Protein AF-A0A2G9P0Z7-F1 (afdb_monomer)

Foldseek 3Di:
DDDDDDPPPDDWDKDFPADPPPQWTWIATPNDTWIWHFPDQDPVGTDIDTRDDD

Secondary structure (DSSP, 8-state):
---PPP-------EEEEEEEETTEEEEEETTEEEEEEEEEEETTEEEEEES---

pLDDT: mean 83.96, std 13.71, range [47.56, 96.81]

Structure (mmCIF, N/CA/C/O backbone):
data_AF-A0A2G9P0Z7-F1
#
_entry.id   AF-A0A2G9P0Z7-F1
#
loop_
_atom_site.group_PDB
_atom_site.id
_atom_site.type_symbol
_atom_site.label_atom_id
_atom_site.label_alt_id
_atom_site.label_comp_id
_atom_site.label_asym_id
_atom_site.label_entity_id
_atom_site.label_seq_id
_atom_site.pdbx_PDB_ins_code
_atom_site.Cartn_x
_atom_site.Cartn_y
_atom_site.Cartn_z
_atom_site.occupancy
_atom_site.B_iso_or_equiv
_atom_site.auth_seq_id
_atom_site.auth_comp_id
_atom_site.auth_asym_id
_atom_site.auth_atom_id
_atom_site.pdbx_PDB_model_num
ATOM 1 N N . MET A 1 1 ? -9.762 -23.020 16.460 1.0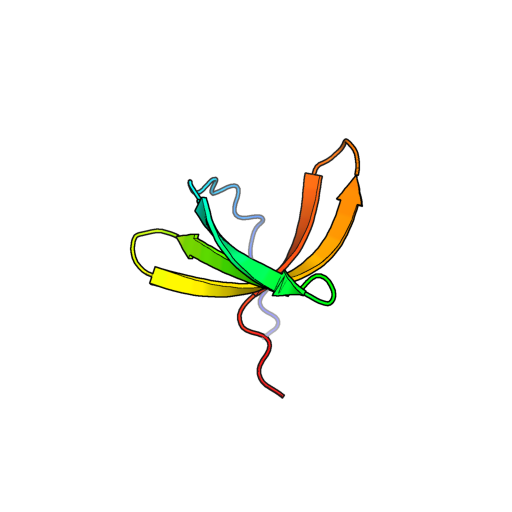0 55.28 1 MET A N 1
ATOM 2 C CA . MET A 1 1 ? -10.811 -22.020 16.174 1.00 55.28 1 MET A CA 1
ATOM 3 C C . MET A 1 1 ? -10.281 -21.203 15.021 1.00 55.28 1 MET A C 1
ATOM 5 O O . MET A 1 1 ? -9.341 -20.446 15.229 1.00 55.28 1 MET A O 1
ATOM 9 N N . ASP A 1 2 ? -10.800 -21.430 13.820 1.00 47.56 2 ASP A N 1
ATOM 10 C CA . ASP A 1 2 ? -10.341 -20.727 12.623 1.00 47.56 2 ASP A CA 1
ATOM 11 C C . ASP A 1 2 ? -11.130 -19.426 12.492 1.00 47.56 2 ASP A C 1
ATOM 13 O O . ASP A 1 2 ? -12.354 -19.435 12.351 1.00 47.56 2 ASP A O 1
ATOM 17 N N . TYR A 1 3 ? -10.439 -18.295 12.599 1.00 50.62 3 TYR A N 1
ATOM 18 C CA . TYR A 1 3 ? -11.049 -16.979 12.461 1.00 50.62 3 TYR A CA 1
ATOM 19 C C . TYR A 1 3 ? -10.938 -16.531 11.008 1.00 50.62 3 TYR A C 1
ATOM 21 O O . TYR A 1 3 ? -9.845 -16.273 10.510 1.00 50.62 3 TYR A O 1
ATOM 29 N N . LYS A 1 4 ? -12.078 -16.410 10.327 1.00 62.47 4 LYS A N 1
ATOM 30 C CA . LYS A 1 4 ? -12.154 -15.723 9.039 1.00 62.47 4 LYS A CA 1
ATOM 31 C C . LYS A 1 4 ? -12.535 -14.272 9.315 1.00 62.47 4 LYS A C 1
ATOM 33 O O . LYS A 1 4 ? -13.605 -14.013 9.866 1.00 62.47 4 LYS A O 1
ATOM 38 N N . ILE A 1 5 ? -11.655 -13.332 8.977 1.00 65.31 5 ILE A N 1
ATOM 39 C CA . ILE A 1 5 ? -11.997 -11.909 9.018 1.00 65.31 5 ILE A CA 1
ATOM 40 C C . ILE A 1 5 ? -13.114 -11.712 7.986 1.00 65.31 5 ILE A C 1
ATOM 42 O O . ILE A 1 5 ? -12.959 -12.072 6.821 1.00 65.31 5 ILE A O 1
ATOM 46 N N . LYS A 1 6 ? -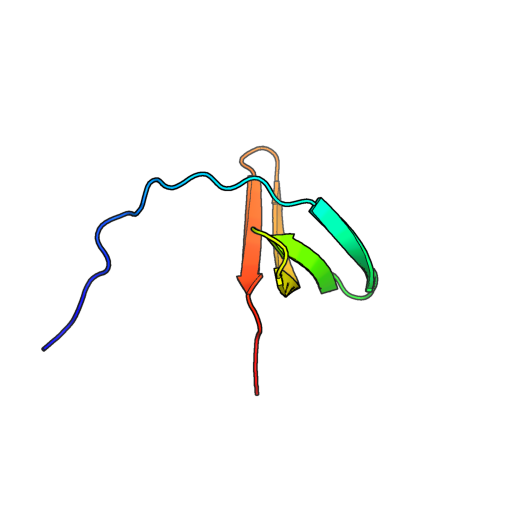14.278 -11.239 8.443 1.00 59.22 6 LYS A N 1
ATOM 47 C CA . LYS A 1 6 ? -15.383 -10.823 7.569 1.00 59.22 6 LYS A CA 1
ATOM 48 C C . LYS A 1 6 ? -14.827 -9.748 6.636 1.00 59.22 6 LYS A C 1
ATOM 50 O O . LYS A 1 6 ? -14.107 -8.904 7.153 1.00 59.22 6 LYS A O 1
ATOM 55 N N . ASP A 1 7 ? -15.117 -9.775 5.335 1.00 58.00 7 ASP A N 1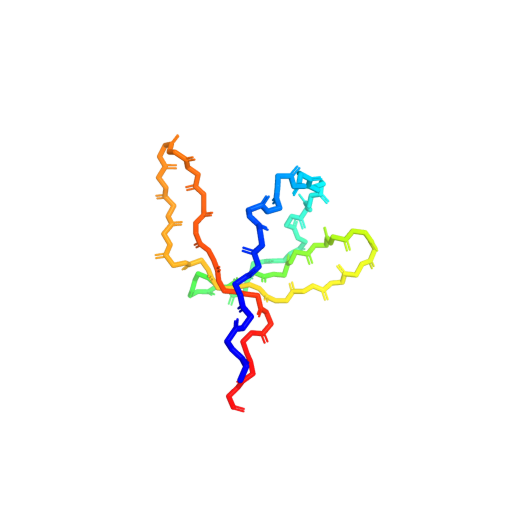
ATOM 56 C CA . ASP A 1 7 ? -14.624 -8.745 4.409 1.00 58.00 7 ASP A CA 1
ATOM 57 C C . ASP A 1 7 ? -14.896 -7.354 5.002 1.00 58.00 7 ASP A C 1
ATOM 59 O O . ASP A 1 7 ? -16.045 -6.943 5.186 1.00 58.00 7 ASP A O 1
ATOM 63 N N . ILE A 1 8 ? -13.827 -6.684 5.437 1.00 64.50 8 ILE A N 1
ATOM 64 C CA . ILE A 1 8 ? -13.898 -5.343 6.003 1.00 64.50 8 ILE A CA 1
ATOM 65 C C . ILE A 1 8 ? -13.809 -4.405 4.805 1.00 64.50 8 ILE A C 1
ATOM 67 O O . ILE A 1 8 ? -12.724 -4.094 4.324 1.00 64.50 8 ILE A O 1
ATOM 71 N N . GLU A 1 9 ? -14.961 -3.936 4.334 1.00 60.31 9 GLU A N 1
ATOM 72 C CA . GLU A 1 9 ? -15.058 -2.791 3.423 1.00 60.31 9 GLU A CA 1
ATOM 73 C C . GLU A 1 9 ? -14.807 -1.493 4.208 1.00 60.31 9 GLU A C 1
ATOM 75 O O . GLU A 1 9 ? -15.681 -0.640 4.353 1.00 60.31 9 GLU A O 1
ATOM 80 N N . LYS A 1 10 ? -13.618 -1.351 4.802 1.00 65.81 10 LYS A N 1
ATOM 81 C CA . LYS A 1 10 ? -13.155 -0.049 5.289 1.00 65.81 10 LYS A CA 1
ATOM 82 C C . LYS A 1 10 ? -12.173 0.518 4.290 1.00 65.81 10 LYS A C 1
ATOM 84 O O . LYS A 1 10 ? -11.039 0.060 4.195 1.00 65.81 10 LYS A O 1
ATOM 89 N N . THR A 1 11 ? -12.614 1.560 3.608 1.00 73.12 11 THR A N 1
ATOM 90 C CA . THR A 1 11 ? -11.719 2.476 2.914 1.00 73.12 11 THR A CA 1
ATOM 91 C C . THR A 1 11 ? -11.025 3.351 3.954 1.00 73.12 11 THR A C 1
ATOM 93 O O . THR A 1 11 ? -11.646 3.791 4.924 1.00 73.12 11 THR A O 1
ATOM 96 N N . PHE A 1 12 ? -9.735 3.587 3.764 1.00 81.19 12 PHE A N 1
ATOM 97 C CA . PHE A 1 12 ? -8.959 4.552 4.530 1.00 81.19 12 PHE A CA 1
ATOM 98 C C . PHE A 1 12 ? -8.177 5.416 3.552 1.00 81.19 12 PHE A C 1
ATOM 100 O O . PHE A 1 12 ? -7.686 4.918 2.537 1.00 81.19 12 PHE A O 1
ATOM 107 N N . ASP A 1 13 ? -8.060 6.699 3.867 1.00 82.56 13 ASP A N 1
ATOM 108 C CA . ASP A 1 13 ? -7.195 7.595 3.117 1.00 82.56 13 ASP A CA 1
ATOM 109 C C . ASP A 1 13 ? -5.744 7.329 3.526 1.00 82.56 13 ASP A C 1
ATOM 111 O O . ASP A 1 13 ? -5.408 7.253 4.714 1.00 82.56 13 ASP A O 1
ATOM 115 N N . GLY A 1 14 ? -4.893 7.131 2.525 1.00 85.31 14 GLY A N 1
ATOM 116 C CA . GLY A 1 14 ? -3.474 6.873 2.703 1.00 85.31 14 GLY A CA 1
ATOM 117 C C . GLY A 1 14 ? -2.655 7.703 1.728 1.00 85.31 14 GLY A C 1
ATOM 118 O O . GLY A 1 14 ? -3.022 7.847 0.564 1.00 85.31 14 GLY A O 1
ATOM 119 N N . GLU A 1 15 ? -1.531 8.230 2.199 1.00 92.19 15 GLU A N 1
ATOM 120 C CA . GLU A 1 15 ? -0.608 9.020 1.383 1.00 92.19 15 GLU A CA 1
ATOM 121 C C . GLU A 1 15 ? 0.728 8.294 1.253 1.00 92.19 15 GLU A C 1
ATOM 123 O O . GLU A 1 15 ? 1.272 7.810 2.246 1.00 92.19 15 GLU A O 1
ATOM 128 N N . ILE A 1 16 ? 1.290 8.239 0.043 1.00 91.81 16 ILE A N 1
ATOM 129 C CA . ILE A 1 16 ? 2.680 7.809 -0.147 1.00 91.81 16 ILE A CA 1
ATOM 130 C C . ILE A 1 16 ? 3.576 8.954 0.320 1.00 91.81 16 ILE A C 1
ATOM 132 O O . ILE A 1 16 ? 3.534 10.043 -0.247 1.00 91.81 16 ILE A O 1
ATOM 136 N N . VAL A 1 17 ? 4.395 8.700 1.339 1.00 96.19 17 VAL A N 1
ATOM 137 C CA 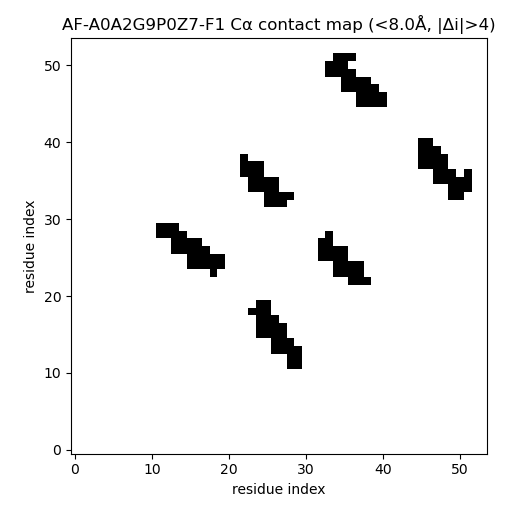. VAL A 1 17 ? 5.307 9.703 1.907 1.00 96.19 17 VAL A CA 1
ATOM 138 C C . VAL A 1 17 ? 6.761 9.474 1.508 1.00 96.19 17 VAL A C 1
ATOM 140 O O . VAL A 1 17 ? 7.555 10.407 1.575 1.00 96.19 17 VAL A O 1
ATO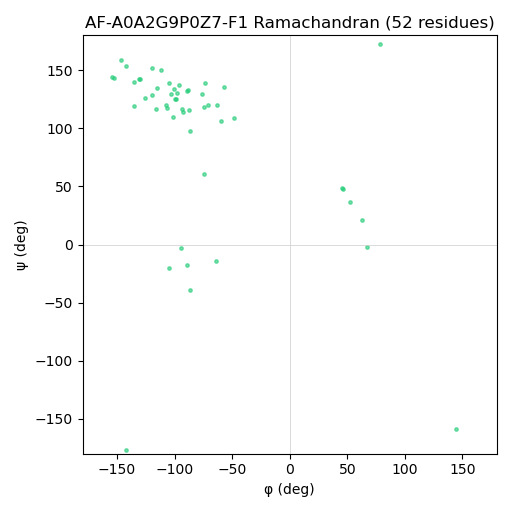M 143 N N . GLU A 1 18 ? 7.120 8.260 1.081 1.00 96.81 18 GLU A N 1
ATOM 144 C CA . GLU A 1 18 ? 8.482 7.927 0.655 1.00 96.81 18 GLU A CA 1
ATOM 145 C C . GLU A 1 18 ? 8.497 6.751 -0.335 1.00 96.81 18 GLU A C 1
ATOM 147 O O . GLU A 1 18 ? 7.713 5.810 -0.204 1.00 96.81 18 GLU A O 1
ATOM 152 N N . ASN A 1 19 ? 9.409 6.793 -1.312 1.00 94.44 19 ASN A N 1
ATOM 153 C CA . ASN A 1 19 ? 9.715 5.679 -2.213 1.00 94.44 19 ASN A CA 1
ATOM 154 C C . ASN A 1 19 ? 11.078 5.095 -1.823 1.00 94.44 19 ASN A C 1
ATOM 156 O O . ASN A 1 19 ? 12.088 5.792 -1.904 1.00 94.44 19 ASN A O 1
ATOM 160 N N . LEU A 1 20 ? 11.095 3.828 -1.408 1.00 94.75 20 LEU A N 1
ATOM 161 C CA . LEU A 1 20 ? 12.291 3.129 -0.930 1.00 94.75 20 LEU A CA 1
ATOM 162 C C . LEU A 1 20 ? 12.994 2.331 -2.046 1.00 94.75 20 LEU A C 1
ATOM 164 O O . LEU A 1 20 ? 14.052 1.742 -1.824 1.00 94.75 20 LEU A O 1
ATOM 168 N N . GLY A 1 21 ? 12.432 2.315 -3.259 1.00 93.25 21 GLY A N 1
ATOM 169 C CA . GLY A 1 21 ? 12.885 1.477 -4.365 1.00 93.25 21 GLY A CA 1
ATOM 170 C C . GLY A 1 21 ? 12.420 0.024 -4.232 1.00 93.25 21 GLY A C 1
ATOM 171 O O . GLY A 1 21 ? 11.817 -0.372 -3.242 1.00 93.25 21 GLY A O 1
ATOM 172 N N . TYR A 1 22 ? 12.660 -0.789 -5.266 1.00 93.12 22 TYR A N 1
ATOM 173 C CA . TYR A 1 22 ? 12.304 -2.221 -5.278 1.00 93.12 22 TYR A CA 1
ATOM 174 C C . TYR A 1 22 ? 10.836 -2.530 -4.914 1.00 93.12 22 TYR A C 1
ATOM 176 O O . TYR A 1 22 ? 10.539 -3.548 -4.288 1.00 93.12 22 TYR A O 1
ATOM 184 N N . ASN A 1 23 ? 9.915 -1.664 -5.355 1.00 92.69 23 ASN A N 1
ATOM 185 C CA . ASN A 1 23 ? 8.479 -1.712 -5.051 1.00 92.69 23 ASN A CA 1
ATOM 186 C C . ASN A 1 23 ? 8.133 -1.545 -3.563 1.00 92.69 23 ASN A C 1
ATOM 188 O O . ASN A 1 23 ? 7.036 -1.920 -3.145 1.00 92.69 23 ASN A O 1
ATOM 192 N N . GLU A 1 24 ? 9.036 -0.969 -2.773 1.00 94.69 24 GLU A N 1
ATOM 193 C CA . GLU A 1 24 ? 8.815 -0.659 -1.366 1.00 94.69 24 GLU A CA 1
ATOM 194 C C . GLU A 1 24 ? 8.575 0.839 -1.164 1.00 94.69 24 GLU A C 1
ATOM 196 O O . GLU A 1 24 ? 9.204 1.693 -1.793 1.00 94.69 24 GLU A O 1
ATOM 201 N N . TYR A 1 25 ? 7.619 1.156 -0.296 1.00 94.75 25 TYR A N 1
ATOM 202 C CA . TYR A 1 25 ? 7.159 2.518 -0.043 1.00 94.75 25 TYR A CA 1
ATOM 203 C C . TYR A 1 25 ? 6.862 2.699 1.437 1.00 94.75 25 TYR A C 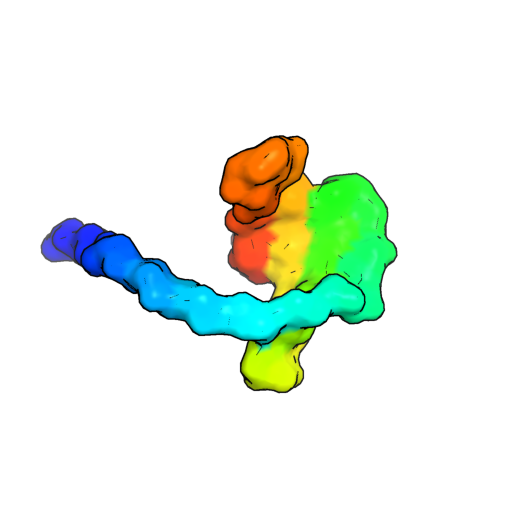1
ATOM 205 O O . TYR A 1 25 ? 6.475 1.750 2.119 1.00 94.75 25 TYR A O 1
ATOM 213 N N . VAL A 1 26 ? 6.968 3.935 1.915 1.00 95.44 26 VAL A N 1
ATOM 214 C CA . VAL A 1 26 ? 6.364 4.328 3.188 1.00 95.44 26 VAL A CA 1
ATOM 215 C C . VAL A 1 26 ? 5.051 5.027 2.877 1.00 95.44 26 VAL A C 1
ATOM 217 O O . VAL A 1 26 ? 5.023 6.003 2.123 1.00 95.44 26 VAL A O 1
ATOM 220 N 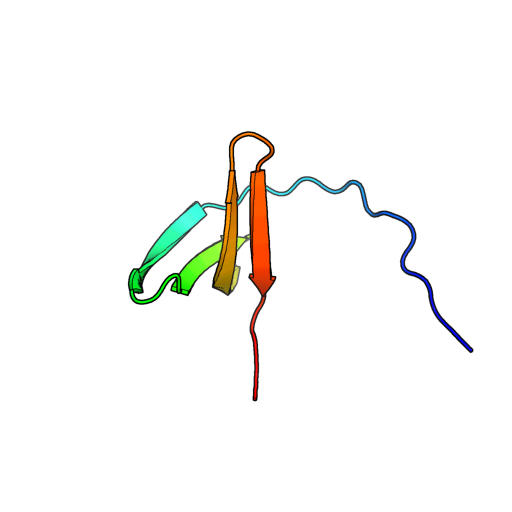N . ILE A 1 27 ? 3.967 4.535 3.470 1.00 93.62 27 ILE A N 1
ATOM 221 C CA . ILE A 1 27 ? 2.653 5.173 3.423 1.00 93.62 27 ILE A CA 1
ATOM 222 C C . ILE A 1 27 ? 2.264 5.688 4.803 1.00 93.62 27 ILE A C 1
ATOM 224 O O . ILE A 1 27 ? 2.663 5.129 5.824 1.00 93.62 27 ILE A O 1
ATOM 228 N N . LYS A 1 28 ? 1.473 6.755 4.838 1.00 94.50 28 LYS A N 1
ATOM 229 C CA . LYS A 1 28 ? 0.879 7.297 6.056 1.00 94.50 28 LYS A CA 1
ATOM 230 C C . LYS A 1 28 ? -0.616 6.985 6.061 1.00 94.50 28 LYS A C 1
ATOM 232 O O . LYS A 1 28 ? -1.318 7.424 5.158 1.00 94.50 28 LYS A O 1
ATOM 237 N N . ILE A 1 29 ? -1.089 6.250 7.067 1.00 89.62 29 ILE A N 1
ATOM 238 C CA . ILE A 1 29 ? -2.510 5.941 7.298 1.00 89.62 29 ILE A CA 1
ATOM 239 C C . ILE A 1 29 ? -2.859 6.375 8.724 1.00 89.62 29 ILE A C 1
ATOM 241 O O . ILE A 1 29 ? -2.205 5.937 9.669 1.00 89.62 29 ILE A O 1
ATOM 245 N N . ASN A 1 30 ? -3.894 7.205 8.905 1.00 84.94 30 ASN A N 1
ATOM 246 C CA . ASN A 1 30 ? -4.347 7.679 10.228 1.00 84.94 30 ASN A CA 1
ATOM 247 C C . ASN A 1 30 ? -3.187 8.161 11.125 1.00 84.94 30 ASN A C 1
ATOM 249 O O . ASN A 1 30 ? -3.039 7.718 12.261 1.00 84.94 30 ASN A O 1
ATOM 253 N N . ASP A 1 31 ? -2.311 8.997 10.566 1.00 85.81 31 ASP A N 1
ATOM 254 C CA . ASP A 1 31 ? -1.093 9.521 11.200 1.00 85.81 31 ASP A CA 1
ATOM 255 C C . ASP A 1 31 ? 0.046 8.541 11.507 1.00 85.81 31 ASP A C 1
ATOM 257 O O . ASP A 1 31 ? 1.139 8.972 11.877 1.00 85.81 31 ASP A O 1
ATOM 261 N N 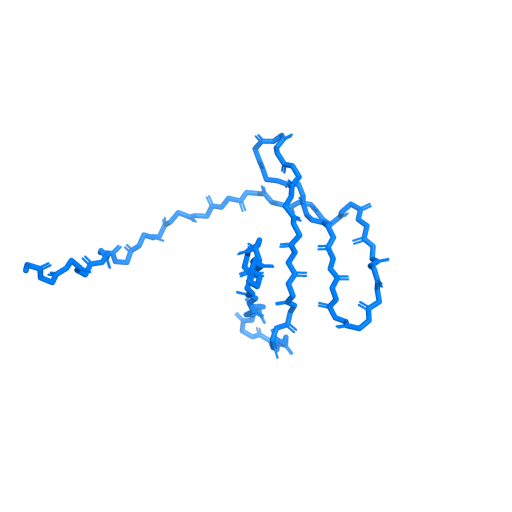. ASN A 1 32 ? -0.139 7.255 11.225 1.00 91.19 32 ASN A N 1
ATOM 262 C CA . ASN A 1 32 ? 0.895 6.242 11.381 1.00 91.19 32 ASN A CA 1
ATOM 263 C C . ASN A 1 32 ? 1.614 5.984 10.062 1.00 91.19 32 ASN A C 1
ATOM 265 O O . ASN A 1 32 ? 0.991 5.884 9.005 1.00 91.19 32 ASN A O 1
ATOM 269 N N . LYS A 1 33 ? 2.942 5.872 10.128 1.00 94.31 33 LYS A N 1
ATOM 270 C CA . LYS A 1 33 ? 3.761 5.452 8.991 1.00 94.31 33 LYS A CA 1
ATOM 271 C C . LYS A 1 33 ? 3.872 3.935 8.976 1.00 94.31 33 LYS A C 1
ATOM 273 O O . LYS A 1 33 ? 4.203 3.340 9.998 1.00 94.31 33 LYS A O 1
ATOM 278 N N . HIS A 1 34 ? 3.663 3.357 7.806 1.00 92.69 34 HIS A N 1
ATOM 279 C CA . HIS A 1 34 ? 3.784 1.932 7.550 1.00 92.69 34 HIS A CA 1
ATOM 280 C C . HIS A 1 34 ? 4.655 1.709 6.325 1.00 92.69 34 HIS A C 1
ATOM 282 O O . HIS A 1 34 ? 4.565 2.465 5.354 1.00 92.69 34 HIS A O 1
ATOM 288 N N . GLN A 1 35 ? 5.471 0.662 6.353 1.00 94.31 35 GLN A N 1
ATOM 289 C CA . GLN A 1 35 ? 6.185 0.232 5.159 1.00 94.31 35 GLN A CA 1
ATOM 290 C C . GLN A 1 35 ? 5.308 -0.761 4.408 1.00 94.31 35 GLN A C 1
ATOM 292 O O . GLN A 1 35 ? 4.774 -1.705 4.993 1.00 94.31 35 GLN A O 1
ATOM 297 N N . ILE A 1 36 ? 5.162 -0.556 3.104 1.00 93.31 36 ILE A N 1
ATOM 298 C CA . ILE A 1 36 ? 4.479 -1.496 2.228 1.00 93.31 36 ILE A CA 1
ATOM 299 C C . ILE A 1 36 ? 5.410 -2.003 1.144 1.00 93.31 36 ILE A C 1
ATOM 301 O O . ILE A 1 36 ? 6.301 -1.289 0.681 1.00 93.31 36 ILE A O 1
ATOM 305 N N . LYS A 1 37 ? 5.135 -3.222 0.689 1.00 9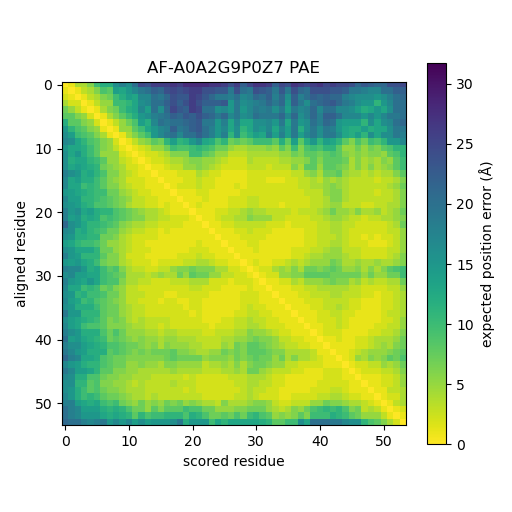4.38 37 LYS A N 1
ATOM 306 C CA . LYS A 1 37 ? 5.692 -3.768 -0.544 1.00 94.38 37 LYS A CA 1
ATOM 307 C C . LYS A 1 37 ? 4.572 -4.021 -1.531 1.00 94.38 37 LYS A C 1
ATOM 309 O O . LYS A 1 37 ? 3.698 -4.846 -1.265 1.00 94.38 37 LYS A O 1
ATOM 314 N N . ILE A 1 38 ? 4.596 -3.320 -2.659 1.00 92.62 38 ILE A N 1
ATOM 315 C CA . ILE A 1 38 ? 3.636 -3.539 -3.738 1.00 92.62 38 ILE A CA 1
ATOM 316 C C . ILE A 1 38 ? 3.957 -4.881 -4.396 1.00 92.62 38 ILE A C 1
ATOM 318 O O . ILE A 1 38 ? 5.053 -5.092 -4.917 1.00 92.62 38 ILE A O 1
ATOM 322 N N . LEU A 1 39 ? 2.981 -5.785 -4.368 1.00 93.50 39 LEU A N 1
ATOM 323 C CA . LEU A 1 39 ? 3.026 -7.072 -5.056 1.00 93.50 39 LEU A CA 1
ATOM 324 C C . LEU A 1 39 ? 2.539 -6.929 -6.496 1.00 93.50 39 LEU A C 1
ATOM 326 O O . LEU A 1 39 ? 3.102 -7.533 -7.409 1.00 93.50 39 LEU A O 1
ATOM 330 N N . LYS A 1 40 ? 1.498 -6.114 -6.696 1.00 92.81 40 LYS A N 1
ATOM 331 C CA . LYS A 1 40 ? 0.867 -5.899 -7.994 1.00 92.81 40 LYS A CA 1
ATOM 332 C C . LYS A 1 40 ? 0.219 -4.523 -8.065 1.00 92.81 40 LYS A C 1
ATOM 334 O O . LYS A 1 40 ? -0.362 -4.053 -7.092 1.00 92.81 40 LYS A O 1
ATOM 339 N N . MET A 1 41 ? 0.286 -3.902 -9.236 1.00 89.38 41 MET A N 1
ATOM 340 C CA . MET A 1 41 ? -0.434 -2.674 -9.554 1.00 89.38 41 MET A CA 1
ATOM 341 C C . MET A 1 41 ? -1.047 -2.829 -10.943 1.00 89.38 41 MET A C 1
ATOM 343 O O . MET A 1 41 ? -0.328 -3.049 -11.916 1.00 89.38 41 MET A O 1
ATOM 347 N N . ASP A 1 42 ? -2.372 -2.761 -11.030 1.00 92.19 42 ASP A N 1
ATOM 348 C CA . ASP A 1 42 ? -3.106 -2.798 -12.293 1.00 92.19 42 ASP A CA 1
ATOM 349 C C . ASP A 1 42 ? -4.309 -1.839 -12.262 1.00 92.19 42 ASP A C 1
ATOM 351 O O . ASP A 1 42 ? -4.508 -1.089 -11.306 1.00 92.19 42 ASP A O 1
ATOM 355 N N . SER A 1 43 ? -5.113 -1.818 -13.328 1.00 92.25 43 SER A N 1
ATOM 356 C CA . SER A 1 43 ? -6.262 -0.909 -13.435 1.00 92.25 43 SER A CA 1
ATOM 357 C C . SER A 1 43 ? -7.362 -1.159 -12.394 1.00 92.25 43 SER A C 1
ATOM 359 O O . SER A 1 43 ? -8.266 -0.338 -12.271 1.00 92.25 43 SER A O 1
ATOM 361 N N . LYS A 1 44 ? -7.340 -2.299 -11.693 1.00 88.94 44 LYS A N 1
ATOM 362 C CA . LYS A 1 44 ? -8.282 -2.640 -10.619 1.00 88.94 44 LYS A CA 1
ATOM 363 C C . LYS A 1 44 ? -7.802 -2.153 -9.255 1.00 88.94 44 LYS A C 1
ATOM 365 O O . LYS A 1 44 ? -8.618 -2.072 -8.342 1.00 88.94 44 LYS A O 1
ATOM 370 N N . GLY A 1 45 ? -6.516 -1.833 -9.110 1.00 86.44 45 GLY A N 1
ATOM 371 C CA . GLY A 1 45 ? -5.953 -1.316 -7.870 1.00 86.44 45 GLY A CA 1
ATOM 372 C C . GLY A 1 45 ? -4.536 -1.805 -7.590 1.00 86.44 45 GLY A C 1
ATOM 373 O O . GLY A 1 45 ? -3.791 -2.212 -8.483 1.00 86.44 45 GLY A O 1
ATOM 374 N N . ILE A 1 46 ? -4.170 -1.728 -6.313 1.00 88.19 46 ILE A N 1
ATOM 375 C CA . ILE A 1 46 ? -2.844 -2.066 -5.799 1.00 88.19 46 ILE A CA 1
ATOM 376 C C . ILE A 1 46 ? -2.998 -3.198 -4.784 1.00 88.19 46 ILE A C 1
ATOM 378 O O . ILE A 1 46 ? -3.780 -3.088 -3.843 1.00 88.19 46 ILE A O 1
ATOM 382 N N . GLU A 1 47 ? -2.221 -4.262 -4.955 1.00 90.31 47 GLU A N 1
ATOM 383 C CA . GLU A 1 47 ? -2.045 -5.328 -3.969 1.00 90.31 47 GLU A CA 1
ATOM 384 C C . GLU A 1 47 ? -0.697 -5.125 -3.276 1.00 90.31 47 GLU A C 1
ATOM 386 O O . GLU A 1 47 ? 0.333 -4.956 -3.938 1.00 90.31 47 GLU A O 1
ATOM 391 N N . PHE A 1 48 ? -0.682 -5.141 -1.944 1.00 91.62 48 PHE A N 1
ATOM 392 C CA . PHE A 1 48 ? 0.523 -4.882 -1.161 1.00 91.62 48 PHE A CA 1
ATOM 393 C C . PHE A 1 48 ? 0.562 -5.691 0.139 1.00 91.62 48 PHE A C 1
ATOM 395 O O . PHE A 1 48 ? -0.468 -6.127 0.649 1.00 91.62 48 PHE A O 1
ATOM 402 N N . VAL A 1 49 ? 1.767 -5.864 0.687 1.00 91.81 49 VAL A N 1
ATOM 403 C CA . VAL A 1 49 ? 1.995 -6.388 2.044 1.00 91.81 49 VAL A CA 1
ATOM 404 C C . VAL A 1 49 ? 2.282 -5.219 2.979 1.00 91.81 49 VAL A C 1
ATOM 406 O O . VAL A 1 49 ? 3.076 -4.352 2.623 1.00 91.81 49 VAL A O 1
ATOM 409 N N . LEU A 1 50 ? 1.648 -5.199 4.155 1.00 91.06 50 LEU A N 1
ATOM 410 C CA . LEU A 1 50 ? 1.822 -4.175 5.191 1.00 91.06 50 LEU A CA 1
ATOM 411 C C . LEU A 1 50 ? 2.796 -4.656 6.272 1.00 91.06 50 LEU A C 1
ATOM 413 O O . LEU A 1 50 ? 2.614 -5.752 6.801 1.00 91.06 50 LEU A O 1
ATOM 417 N N . ASP A 1 51 ? 3.787 -3.825 6.608 1.00 86.94 51 ASP A N 1
ATOM 418 C CA . ASP A 1 51 ? 4.747 -4.024 7.702 1.00 86.94 51 ASP A CA 1
ATOM 419 C C . ASP A 1 51 ? 5.324 -5.449 7.751 1.00 86.94 51 ASP A C 1
ATOM 421 O O . ASP A 1 51 ? 5.346 -6.098 8.800 1.00 86.94 51 ASP A O 1
ATOM 425 N N . GLN A 1 52 ? 5.782 -5.953 6.599 1.00 80.00 52 GLN A N 1
ATOM 426 C CA . GLN A 1 52 ? 6.393 -7.277 6.503 1.00 80.00 52 GLN A CA 1
ATOM 427 C C . GLN A 1 52 ? 7.627 -7.348 7.415 1.00 80.00 52 GLN A C 1
ATOM 429 O O . GLN A 1 52 ? 8.681 -6.794 7.107 1.00 80.00 52 GLN A O 1
ATOM 434 N N . LYS A 1 53 ? 7.498 -8.054 8.539 1.00 75.94 53 LYS A N 1
ATOM 435 C CA . LYS A 1 53 ? 8.605 -8.397 9.435 1.00 75.94 53 LYS A CA 1
ATOM 436 C C . LYS A 1 53 ? 9.022 -9.837 9.141 1.00 75.94 53 LYS A C 1
ATOM 438 O O . LYS A 1 53 ? 8.161 -10.716 9.119 1.00 75.94 53 LYS A O 1
ATOM 443 N N . TYR A 1 54 ? 10.307 -10.035 8.850 1.00 59.81 54 TYR A N 1
ATOM 444 C CA . TYR A 1 54 ? 10.921 -11.360 8.711 1.00 59.81 54 TYR A CA 1
ATOM 445 C C . TYR A 1 54 ? 10.995 -12.085 10.055 1.00 59.81 54 TYR A C 1
ATOM 447 O O . TYR A 1 54 ? 11.193 -11.393 11.081 1.00 59.81 54 TYR A O 1
#

Nearest PDB structures (foldseek):
  3n6r-assembly1_K  TM=5.761E-01  e=2.938E+00  Ruegeria pomeroyi
  6ybp-assembly1_J  TM=5.819E-01  e=4.757E+00  Methylorubrum extorquens AM1
  4i4q-assembly1_A  TM=2.859E-01  e=4.217E+00  Boletus edulis
  4i4s-assembly1_A  TM=2.446E-01  e=4.479E+00  Boletus edulis
  4i4x-assembly6_D  TM=2.434E-01  e=5.053E+00  Boletus edulis

Mean predicted aligned error: 6.93 Å

Solvent-accessible surface area (backbone atoms only — not comparable to full-atom values): 3627 Å² total; per-residue (Å²): 136,88,83,76,81,70,90,73,89,70,86,77,75,68,44,82,77,44,79,73,54,97,54,28,31,34,34,35,43,91,90,40,78,41,45,34,37,56,77,43,78,56,98,90,48,74,43,66,46,72,62,83,74,132

Sequence (54 aa):
MDYKIKDIEKTFDGEIVENLGYNEYVIKINDNKHQIKILKMDSKGIEFVLDQKY

Radius of gyration: 12.9 Å; Cα contacts (8 Å, |Δi|>4): 76; chains: 1; bounding box: 28×32×30 Å